Protein AF-A0A9X5CEF4-F1 (afdb_monomer_lite)

Foldseek 3Di:
DDFAEDEDEDADDDVSLVVCLVVLQVCCVVDPRYHYHYHYPPVCVVVNVVSVSD

pLDDT: mean 94.96, std 4.63, range [66.5, 98.06]

Structure (mmCIF, N/CA/C/O backbone):
data_AF-A0A9X5CEF4-F1
#
_entry.id   AF-A0A9X5CEF4-F1
#
loop_
_atom_site.group_PDB
_atom_site.id
_atom_site.type_symbol
_atom_site.label_atom_id
_atom_site.label_alt_id
_atom_site.label_comp_id
_atom_site.label_asym_id
_atom_site.label_entity_id
_atom_site.label_seq_id
_atom_site.pdbx_PDB_ins_code
_atom_site.Cartn_x
_atom_site.Cartn_y
_atom_site.Cartn_z
_atom_site.occupancy
_atom_site.B_iso_or_equiv
_atom_site.auth_seq_id
_atom_site.auth_comp_id
_atom_site.auth_asym_id
_atom_site.auth_atom_id
_atom_site.pdbx_PDB_model_num
ATOM 1 N N . MET A 1 1 ? -25.207 -1.595 2.503 1.00 66.50 1 MET A N 1
ATOM 2 C CA . MET A 1 1 ? -24.446 -0.458 3.067 1.00 66.50 1 MET A CA 1
ATOM 3 C C . MET A 1 1 ? -23.083 -0.448 2.400 1.00 66.50 1 MET A C 1
ATOM 5 O O . MET A 1 1 ? -22.516 -1.519 2.245 1.00 66.50 1 MET A O 1
ATOM 9 N N . THR A 1 2 ? -22.602 0.699 1.927 1.00 87.06 2 THR A N 1
ATOM 10 C CA . THR A 1 2 ? -21.298 0.803 1.252 1.00 87.06 2 THR A CA 1
ATOM 11 C C . THR A 1 2 ? -20.168 0.800 2.277 1.00 87.06 2 THR A C 1
ATOM 13 O O . THR A 1 2 ? -20.229 1.563 3.241 1.00 87.06 2 THR A O 1
ATOM 16 N N . THR A 1 3 ? -19.139 -0.022 2.075 1.00 91.75 3 THR A N 1
ATOM 17 C CA . TH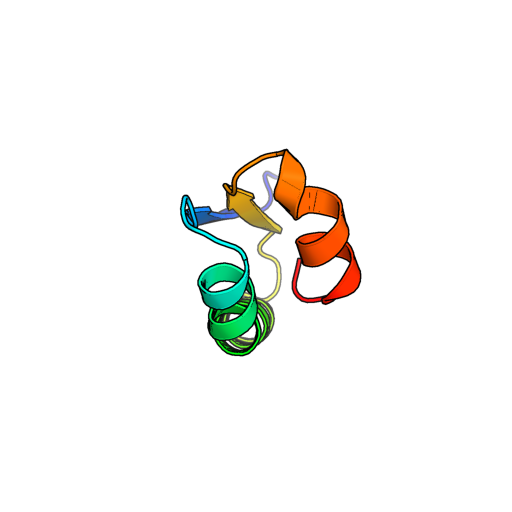R A 1 3 ?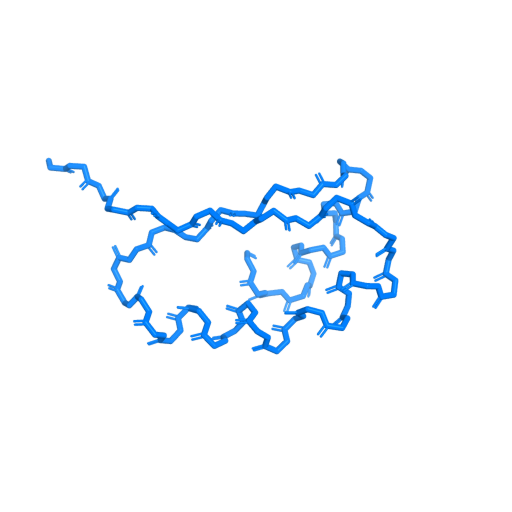 -17.916 0.014 2.890 1.00 91.75 3 THR A CA 1
ATOM 18 C C . THR A 1 3 ? -17.177 1.335 2.637 1.00 91.75 3 THR A C 1
ATOM 20 O O . THR A 1 3 ? -16.986 1.696 1.472 1.00 91.75 3 THR A O 1
ATOM 23 N N . PRO A 1 4 ? -16.777 2.090 3.676 1.00 96.25 4 PRO A N 1
ATOM 24 C CA . PRO A 1 4 ? -16.002 3.312 3.491 1.00 96.25 4 PRO A CA 1
ATOM 25 C C . PRO A 1 4 ? -14.604 2.984 2.943 1.00 96.25 4 PRO A C 1
ATOM 27 O O . PRO A 1 4 ? -14.054 1.918 3.218 1.00 96.25 4 PRO A O 1
ATOM 30 N N . ARG A 1 5 ? -14.027 3.887 2.142 1.00 96.44 5 ARG A N 1
ATOM 31 C CA . ARG A 1 5 ? -12.759 3.650 1.431 1.00 96.44 5 ARG A CA 1
ATOM 32 C C . ARG A 1 5 ? -11.711 4.689 1.812 1.00 96.44 5 ARG A C 1
ATO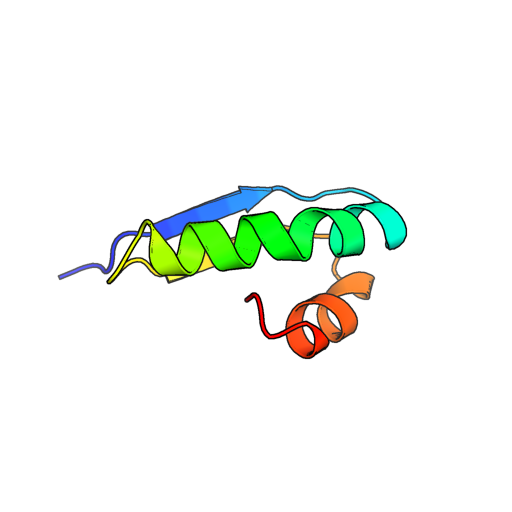M 34 O O . ARG A 1 5 ? -12.036 5.863 1.978 1.00 96.44 5 ARG A O 1
ATOM 41 N N . VAL A 1 6 ? -10.455 4.261 1.885 1.00 97.19 6 VAL A N 1
ATOM 42 C CA . VAL A 1 6 ? -9.271 5.119 2.008 1.00 97.19 6 VAL A CA 1
ATOM 43 C C . VAL A 1 6 ? -8.444 4.951 0.741 1.00 97.19 6 VAL A C 1
ATOM 45 O O . VAL A 1 6 ? -7.916 3.873 0.480 1.00 97.19 6 VAL A O 1
ATOM 48 N N . LEU A 1 7 ? -8.329 6.019 -0.047 1.00 97.12 7 LEU A N 1
ATOM 49 C CA . LEU A 1 7 ? -7.498 6.044 -1.248 1.00 97.12 7 LEU A CA 1
ATOM 50 C C . LEU A 1 7 ? -6.105 6.586 -0.915 1.00 97.12 7 LEU A C 1
ATOM 52 O O . LEU A 1 7 ? -5.973 7.676 -0.363 1.00 97.12 7 LEU A O 1
ATOM 56 N N .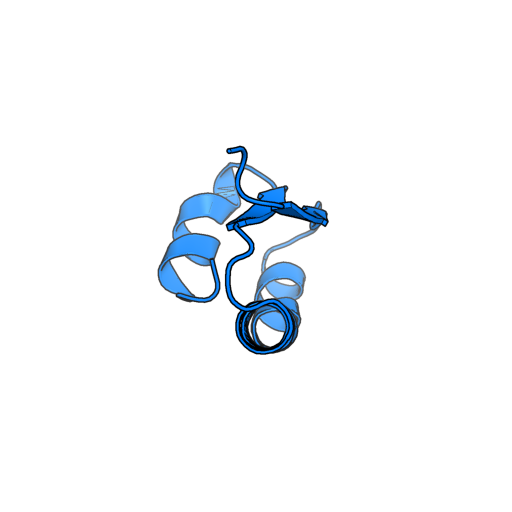 VAL A 1 8 ? -5.070 5.854 -1.315 1.00 97.25 8 VAL A N 1
ATOM 57 C CA . VAL A 1 8 ? -3.668 6.267 -1.240 1.00 97.25 8 VAL A CA 1
ATOM 58 C C . VAL A 1 8 ? -3.148 6.462 -2.657 1.00 97.25 8 VAL A C 1
ATOM 60 O O . VAL A 1 8 ? -3.105 5.514 -3.436 1.00 97.25 8 VAL A O 1
ATOM 63 N N . LEU A 1 9 ? -2.732 7.681 -2.999 1.00 97.19 9 LEU A N 1
ATOM 64 C CA . LEU A 1 9 ? -2.090 7.971 -4.281 1.00 97.19 9 LEU A CA 1
ATOM 65 C C . LEU A 1 9 ? -0.567 7.868 -4.143 1.00 97.19 9 LEU A C 1
ATOM 67 O O . LEU A 1 9 ? 0.051 8.626 -3.392 1.00 97.19 9 LEU A O 1
ATOM 71 N N . ARG A 1 10 ? 0.040 6.949 -4.896 1.00 94.88 10 ARG A N 1
ATOM 72 C CA . ARG A 1 10 ? 1.489 6.735 -4.954 1.00 94.88 10 ARG A CA 1
ATOM 73 C C . ARG A 1 10 ? 1.974 6.559 -6.394 1.00 94.88 10 ARG A C 1
ATOM 75 O O . ARG A 1 10 ? 2.315 5.466 -6.824 1.00 94.88 10 ARG A O 1
ATOM 82 N N . ALA A 1 11 ? 2.018 7.661 -7.135 1.00 91.56 11 ALA A N 1
ATOM 83 C CA . ALA A 1 11 ? 2.386 7.705 -8.554 1.00 91.56 11 ALA A CA 1
ATOM 84 C C . ALA A 1 11 ? 3.895 7.949 -8.789 1.00 91.56 11 ALA A C 1
ATOM 86 O O . ALA A 1 11 ? 4.276 8.850 -9.531 1.00 91.56 11 ALA A O 1
ATOM 87 N N . LEU A 1 12 ? 4.757 7.191 -8.106 1.00 94.25 12 LEU A N 1
ATOM 88 C CA . LEU A 1 12 ? 6.218 7.364 -8.114 1.00 94.25 12 LEU A CA 1
ATOM 89 C C . LEU A 1 12 ? 6.936 6.024 -8.361 1.00 94.25 12 LEU A C 1
ATOM 91 O O . LEU A 1 12 ? 6.312 5.045 -8.761 1.00 94.25 12 LEU A O 1
ATOM 95 N N . GLY A 1 13 ? 8.261 5.991 -8.185 1.00 96.56 13 GLY A N 1
ATOM 96 C CA . GLY A 1 13 ? 9.092 4.818 -8.468 1.00 96.56 13 GLY A CA 1
ATOM 97 C C . GLY A 1 13 ? 9.086 3.734 -7.382 1.00 96.56 13 GLY A C 1
ATOM 98 O O . GLY A 1 13 ? 8.564 3.905 -6.283 1.00 96.56 13 GLY A O 1
ATOM 99 N N . LEU A 1 14 ? 9.753 2.615 -7.677 1.00 96.62 14 LEU A N 1
ATOM 100 C CA . LEU A 1 14 ? 9.843 1.442 -6.798 1.00 96.62 14 LEU A CA 1
ATOM 101 C C . LEU A 1 14 ? 10.339 1.765 -5.380 1.00 96.62 14 LEU A C 1
ATOM 103 O O . LEU A 1 14 ? 9.701 1.376 -4.406 1.00 96.62 14 LEU A O 1
ATOM 107 N N . GLY A 1 15 ? 11.470 2.467 -5.249 1.00 97.50 15 GLY A N 1
ATOM 108 C CA . GLY A 1 15 ? 12.047 2.764 -3.928 1.00 97.50 15 GLY A CA 1
ATOM 109 C C . GLY A 1 15 ? 11.096 3.569 -3.043 1.00 97.50 15 GLY A C 1
ATOM 110 O O . GLY A 1 15 ? 11.058 3.410 -1.827 1.00 97.50 15 GLY A O 1
ATOM 111 N N . ASP A 1 16 ? 10.266 4.374 -3.682 1.00 96.94 16 ASP A N 1
ATOM 112 C CA . ASP A 1 16 ? 9.309 5.242 -3.041 1.00 96.94 16 ASP A CA 1
ATOM 113 C C . ASP A 1 16 ? 8.019 4.495 -2.630 1.00 96.94 16 ASP A C 1
ATOM 115 O O . ASP A 1 16 ? 7.522 4.684 -1.517 1.00 96.94 16 ASP A O 1
ATOM 119 N N . LEU A 1 17 ? 7.555 3.540 -3.448 1.00 96.31 17 LEU A N 1
ATOM 120 C CA . LEU A 1 17 ? 6.543 2.559 -3.037 1.00 96.31 17 LEU A CA 1
ATOM 121 C C . LEU A 1 17 ? 7.008 1.759 -1.809 1.00 96.31 17 LEU A C 1
ATOM 123 O O . LEU A 1 17 ? 6.262 1.629 -0.837 1.00 96.31 17 LEU A O 1
ATOM 127 N N . LEU A 1 18 ? 8.245 1.252 -1.831 1.00 96.38 18 LEU A N 1
ATOM 128 C CA . LEU A 1 18 ? 8.810 0.451 -0.741 1.00 96.38 18 LEU A CA 1
ATOM 129 C C . LEU A 1 18 ? 8.948 1.260 0.555 1.00 96.38 18 LEU A C 1
ATOM 131 O O . LEU A 1 18 ? 8.596 0.768 1.629 1.00 96.38 18 LEU A O 1
ATOM 135 N N . ALA A 1 19 ? 9.379 2.520 0.458 1.00 97.12 19 ALA A N 1
ATOM 136 C CA . ALA A 1 19 ? 9.422 3.438 1.594 1.00 97.12 19 ALA A CA 1
ATOM 137 C C . ALA A 1 19 ? 8.026 3.706 2.195 1.00 97.12 19 ALA A C 1
ATOM 139 O O . ALA A 1 19 ? 7.910 3.969 3.392 1.00 97.12 19 ALA A O 1
ATOM 140 N N . GLY A 1 20 ? 6.958 3.599 1.395 1.00 96.31 20 GLY A N 1
ATOM 141 C CA . GLY A 1 20 ? 5.569 3.781 1.824 1.00 96.31 20 GLY A CA 1
ATOM 142 C C . GLY A 1 20 ? 4.938 2.587 2.556 1.00 96.31 20 GLY A C 1
ATOM 143 O O . GLY A 1 20 ? 3.903 2.752 3.207 1.00 96.31 20 GLY A O 1
ATOM 144 N N . VAL A 1 21 ? 5.539 1.392 2.512 1.00 96.94 21 VAL A N 1
ATOM 145 C CA . VAL A 1 21 ? 4.967 0.163 3.104 1.00 96.94 21 VAL A CA 1
ATOM 146 C C . VAL A 1 21 ? 4.627 0.299 4.601 1.00 96.94 21 VAL A C 1
ATOM 148 O O . VAL A 1 21 ? 3.530 -0.116 4.995 1.00 96.94 21 VAL A O 1
ATOM 151 N N . PRO A 1 22 ? 5.477 0.895 5.466 1.00 98.06 22 PRO A N 1
ATOM 152 C CA . PRO A 1 22 ? 5.126 1.098 6.873 1.00 98.06 22 PRO A CA 1
ATOM 153 C C . PRO A 1 22 ? 3.880 1.974 7.065 1.00 98.06 22 PRO A C 1
ATOM 155 O O . PRO A 1 22 ? 3.065 1.692 7.947 1.00 98.06 22 PRO A O 1
ATOM 158 N N . ALA A 1 23 ? 3.693 2.992 6.218 1.00 97.44 23 ALA A N 1
ATOM 159 C CA . ALA A 1 23 ? 2.530 3.873 6.264 1.00 97.44 23 ALA A CA 1
ATOM 160 C C . ALA A 1 23 ? 1.250 3.142 5.832 1.00 97.44 23 ALA A C 1
ATOM 162 O O . ALA A 1 23 ? 0.240 3.228 6.524 1.00 97.44 23 ALA A O 1
ATOM 163 N N . LEU A 1 24 ? 1.304 2.339 4.763 1.00 96.44 24 LEU A N 1
ATOM 164 C CA . LEU A 1 24 ? 0.180 1.498 4.327 1.00 96.44 24 LEU A CA 1
ATOM 165 C C . LEU A 1 24 ? -0.267 0.524 5.433 1.00 96.44 24 LEU A C 1
ATOM 167 O O . LEU A 1 24 ? -1.458 0.391 5.725 1.00 96.44 24 LEU A O 1
ATOM 171 N N . ARG A 1 25 ? 0.692 -0.087 6.141 1.00 96.50 25 ARG A N 1
ATOM 172 C CA . ARG A 1 25 ? 0.406 -0.940 7.309 1.00 96.50 25 ARG A CA 1
ATOM 173 C C . ARG A 1 25 ? -0.227 -0.158 8.460 1.00 96.50 25 ARG A C 1
ATOM 175 O O . ARG A 1 25 ? -1.095 -0.691 9.151 1.00 96.50 25 ARG A O 1
ATOM 182 N N . ALA A 1 26 ? 0.199 1.083 8.687 1.00 97.75 26 ALA A N 1
ATOM 183 C CA . ALA A 1 26 ? -0.404 1.949 9.694 1.00 97.75 26 ALA A CA 1
ATOM 184 C C . ALA A 1 26 ? -1.849 2.322 9.331 1.00 97.75 26 ALA A C 1
ATOM 186 O O . ALA A 1 26 ? -2.714 2.247 10.199 1.00 97.75 26 ALA A O 1
ATOM 187 N N . LEU A 1 27 ? -2.135 2.622 8.058 1.00 96.44 27 LEU A N 1
ATOM 188 C CA . LEU A 1 27 ? -3.490 2.913 7.578 1.00 96.44 27 LEU A CA 1
ATOM 189 C C . LEU A 1 27 ? -4.441 1.734 7.807 1.00 96.44 27 LEU A C 1
ATOM 191 O O . LEU A 1 27 ? -5.520 1.928 8.357 1.00 96.44 27 LEU A O 1
ATOM 195 N N . ARG A 1 28 ? -4.019 0.500 7.498 1.00 94.12 28 ARG A N 1
ATOM 196 C CA . ARG A 1 28 ? -4.831 -0.701 7.778 1.00 94.12 28 ARG A CA 1
ATOM 197 C C . ARG A 1 28 ? -5.181 -0.865 9.258 1.00 94.12 28 ARG A C 1
ATOM 199 O O . ARG A 1 28 ? -6.267 -1.339 9.571 1.00 94.12 28 ARG A O 1
ATOM 206 N N . ARG A 1 29 ? -4.281 -0.479 10.170 1.00 95.94 29 ARG A N 1
ATOM 207 C CA . ARG A 1 29 ? -4.558 -0.497 11.618 1.00 95.94 29 ARG A CA 1
ATOM 208 C C . ARG A 1 29 ? -5.419 0.683 12.073 1.00 95.94 29 ARG A C 1
ATOM 210 O O . ARG A 1 29 ? -6.208 0.520 12.994 1.00 95.94 29 ARG A O 1
ATOM 217 N N . GLY A 1 30 ? -5.240 1.856 11.467 1.00 97.31 30 GLY A N 1
ATOM 218 C CA . GLY A 1 30 ? -5.927 3.094 11.845 1.00 97.31 30 GLY A CA 1
ATOM 219 C C . GLY A 1 30 ? -7.356 3.209 11.313 1.00 97.31 30 GLY A C 1
ATOM 220 O O . GLY A 1 30 ? -8.162 3.917 11.9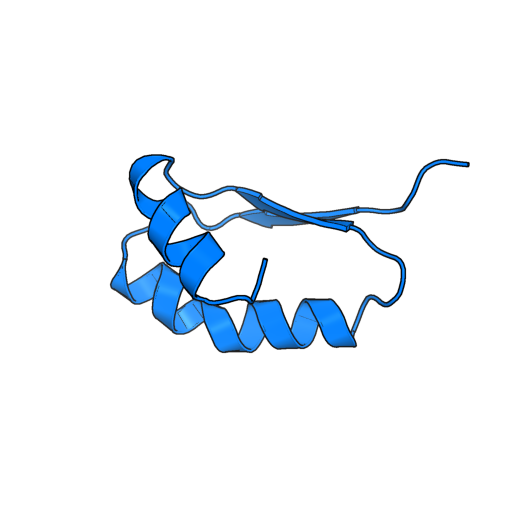06 1.00 97.31 30 GLY A O 1
ATOM 221 N N . PHE A 1 31 ? -7.683 2.492 10.236 1.00 96.12 31 PHE A N 1
ATOM 222 C CA . PHE A 1 31 ? -9.004 2.506 9.606 1.00 96.12 31 PHE A CA 1
ATOM 223 C C . PHE A 1 31 ? -9.633 1.104 9.575 1.00 96.12 31 PHE A C 1
ATOM 225 O O . PHE A 1 31 ? -9.863 0.548 8.496 1.00 96.12 31 PHE A O 1
ATOM 232 N N . PRO A 1 32 ? -9.928 0.498 10.743 1.00 93.81 32 PRO A N 1
ATOM 233 C CA . PRO A 1 32 ? -10.617 -0.785 10.777 1.00 93.81 32 PRO A CA 1
ATOM 234 C C . PRO A 1 32 ? -11.973 -0.670 10.061 1.00 9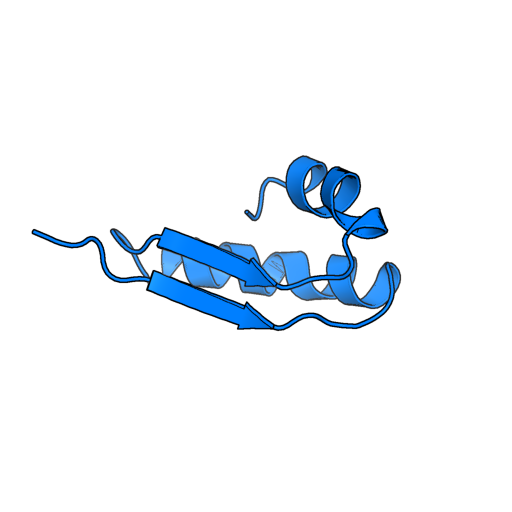3.81 32 PRO A C 1
ATOM 236 O O . PRO A 1 32 ? -12.706 0.305 10.232 1.00 93.81 32 PRO A O 1
ATOM 239 N N . GLY A 1 33 ? -12.291 -1.647 9.211 1.00 92.56 33 GLY A N 1
ATOM 240 C CA . GLY A 1 33 ? -13.536 -1.670 8.434 1.00 92.56 33 GLY A CA 1
ATOM 241 C C . GLY A 1 33 ? -13.555 -0.785 7.182 1.00 92.56 33 GLY A C 1
ATOM 242 O O . GLY A 1 33 ? -14.585 -0.741 6.515 1.00 92.56 33 GLY A O 1
ATOM 243 N N . HIS A 1 34 ? -12.451 -0.107 6.845 1.00 95.75 34 HIS A N 1
ATOM 244 C CA . HIS A 1 34 ? -12.316 0.584 5.563 1.00 95.75 34 HIS A CA 1
ATOM 245 C C . HIS A 1 34 ? -11.609 -0.297 4.531 1.00 95.75 34 HIS A C 1
ATOM 247 O O . HIS A 1 34 ? -10.679 -1.037 4.855 1.00 95.75 34 HIS A O 1
ATOM 253 N N . GLU A 1 35 ? -12.012 -0.172 3.271 1.00 94.25 35 GLU A N 1
ATOM 254 C CA . GLU A 1 35 ? -11.243 -0.693 2.143 1.00 94.25 35 GLU A CA 1
ATOM 255 C C . GLU A 1 35 ? -10.072 0.256 1.855 1.00 94.25 35 GLU A C 1
ATOM 257 O O . GLU A 1 35 ? -10.279 1.449 1.616 1.00 94.25 35 GLU A O 1
ATOM 262 N N . ILE A 1 36 ? -8.842 -0.257 1.876 1.00 94.62 36 ILE A N 1
ATOM 263 C CA . ILE A 1 36 ? -7.654 0.511 1.489 1.00 94.62 36 ILE A CA 1
ATOM 264 C C . ILE A 1 36 ? -7.405 0.293 -0.002 1.00 94.62 36 ILE A C 1
ATOM 266 O O . ILE A 1 36 ? -7.244 -0.841 -0.439 1.00 94.62 36 ILE A O 1
ATOM 270 N N . VAL A 1 37 ? -7.345 1.375 -0.774 1.00 95.56 37 VAL A N 1
ATOM 271 C CA . VAL A 1 37 ? -7.107 1.348 -2.221 1.00 95.56 37 VAL A CA 1
ATOM 272 C C . VAL A 1 37 ? -5.811 2.086 -2.518 1.00 95.56 37 VAL A C 1
ATOM 274 O O . VAL A 1 37 ? -5.681 3.263 -2.185 1.00 95.56 37 VAL A O 1
ATOM 277 N N . LEU A 1 38 ? -4.857 1.421 -3.166 1.00 97.12 38 LEU A N 1
ATOM 278 C CA . LEU A 1 38 ? -3.617 2.042 -3.630 1.00 97.12 38 LEU A CA 1
ATOM 279 C C . LEU A 1 38 ? -3.706 2.348 -5.125 1.00 97.12 38 LEU A C 1
ATOM 281 O O . LEU A 1 38 ? -3.790 1.443 -5.949 1.00 97.12 38 LEU A O 1
ATOM 285 N N . ALA A 1 39 ? -3.638 3.629 -5.473 1.00 97.19 39 ALA A N 1
ATOM 286 C CA . ALA A 1 39 ? -3.439 4.088 -6.840 1.00 97.19 39 ALA A CA 1
ATOM 287 C C . ALA A 1 39 ? -1.935 4.279 -7.089 1.00 97.19 39 ALA A C 1
ATOM 289 O O . ALA A 1 39 ? -1.348 5.261 -6.633 1.00 97.19 39 ALA A O 1
ATOM 290 N N . ALA A 1 40 ? -1.317 3.337 -7.799 1.00 96.69 40 ALA A N 1
ATOM 291 C CA . ALA A 1 40 ? 0.105 3.330 -8.145 1.00 96.69 40 ALA A CA 1
ATOM 292 C C . ALA A 1 40 ? 0.307 2.958 -9.631 1.00 96.69 40 ALA A C 1
ATOM 294 O O . ALA A 1 40 ? -0.645 2.493 -10.264 1.00 96.69 40 ALA A O 1
ATOM 295 N N . PRO A 1 41 ? 1.506 3.164 -10.217 1.00 97.38 41 PRO A N 1
ATOM 296 C CA . PRO A 1 41 ? 1.809 2.704 -11.569 1.00 97.38 41 PRO A CA 1
ATOM 297 C C . PRO A 1 41 ? 1.547 1.203 -11.713 1.00 97.38 41 PRO A C 1
ATOM 299 O O . PRO A 1 41 ? 1.946 0.424 -10.847 1.00 97.38 41 PRO A O 1
ATOM 302 N N . ALA A 1 42 ? 0.893 0.805 -12.806 1.00 96.44 42 ALA A N 1
ATOM 303 C CA . ALA A 1 42 ? 0.424 -0.568 -13.007 1.00 96.44 42 ALA A CA 1
ATOM 304 C C . ALA A 1 42 ? 1.556 -1.607 -12.914 1.00 96.44 42 ALA A C 1
ATOM 306 O O . ALA A 1 42 ? 1.381 -2.656 -12.299 1.00 96.44 42 ALA A O 1
ATOM 307 N N . ASP A 1 43 ? 2.742 -1.273 -13.428 1.00 97.25 43 ASP A N 1
ATOM 308 C CA . ASP A 1 43 ? 3.920 -2.151 -13.422 1.00 97.25 43 ASP A CA 1
ATOM 309 C C . ASP A 1 43 ? 4.430 -2.477 -12.006 1.00 97.25 43 ASP A C 1
ATOM 311 O O . ASP A 1 43 ? 5.182 -3.430 -11.813 1.00 97.25 43 ASP A O 1
ATOM 315 N N . LEU A 1 44 ? 4.019 -1.701 -10.995 1.00 97.38 44 LEU A N 1
ATOM 316 C CA . LEU A 1 44 ? 4.372 -1.931 -9.594 1.00 97.38 44 LEU A CA 1
ATOM 317 C C . LEU A 1 44 ? 3.343 -2.780 -8.835 1.00 97.38 44 LEU A C 1
ATOM 319 O O . LEU A 1 44 ? 3.594 -3.109 -7.673 1.00 97.38 44 LEU A O 1
ATOM 323 N N . ALA A 1 45 ? 2.220 -3.162 -9.456 1.00 96.19 45 ALA A N 1
ATOM 324 C CA . ALA A 1 45 ? 1.186 -3.973 -8.810 1.00 96.19 45 ALA A CA 1
ATOM 325 C C . ALA A 1 45 ? 1.734 -5.278 -8.191 1.00 96.19 45 ALA A C 1
ATOM 327 O O . ALA A 1 45 ? 1.467 -5.504 -7.009 1.00 96.19 45 ALA A O 1
ATOM 328 N N . PRO A 1 46 ? 2.605 -6.064 -8.865 1.00 96.81 46 PRO A N 1
ATOM 329 C CA . PRO A 1 46 ? 3.158 -7.283 -8.267 1.00 96.81 46 PRO A CA 1
ATOM 330 C C . PRO A 1 46 ? 3.971 -7.021 -6.990 1.00 96.81 46 PRO A C 1
ATOM 332 O O . PRO A 1 46 ? 3.956 -7.819 -6.054 1.00 96.81 46 PRO A O 1
ATOM 335 N N . VAL A 1 47 ? 4.681 -5.888 -6.924 1.00 96.00 47 VAL A N 1
ATOM 336 C CA . VAL A 1 47 ? 5.470 -5.505 -5.743 1.00 96.00 47 VAL A CA 1
ATOM 337 C C . VAL A 1 47 ? 4.563 -5.016 -4.615 1.00 96.00 47 VAL A C 1
ATOM 339 O O . VAL A 1 47 ? 4.796 -5.340 -3.448 1.00 96.00 47 VAL A O 1
ATOM 342 N N . ALA A 1 48 ? 3.528 -4.244 -4.949 1.00 95.44 48 ALA A N 1
ATOM 343 C CA . ALA A 1 48 ? 2.542 -3.778 -3.983 1.00 95.44 48 ALA A CA 1
ATOM 344 C C . ALA A 1 48 ? 1.828 -4.961 -3.309 1.00 95.44 48 ALA A C 1
ATOM 346 O O . ALA A 1 48 ? 1.781 -5.012 -2.079 1.00 95.44 48 ALA A O 1
ATOM 347 N N . GLU A 1 49 ? 1.383 -5.945 -4.091 1.00 95.25 49 GLU A N 1
ATOM 348 C CA . GLU A 1 49 ? 0.758 -7.179 -3.597 1.00 95.25 49 GLU A CA 1
ATOM 349 C C . GLU A 1 49 ? 1.731 -8.001 -2.737 1.00 95.25 49 GLU A C 1
ATOM 351 O O . GLU A 1 49 ? 1.405 -8.389 -1.613 1.00 95.25 49 GLU A O 1
ATOM 356 N N . ALA A 1 50 ? 2.974 -8.189 -3.197 1.00 96.62 50 ALA A N 1
ATOM 357 C CA . ALA A 1 50 ? 3.997 -8.925 -2.450 1.00 96.62 50 ALA A CA 1
ATOM 358 C C . ALA A 1 50 ? 4.339 -8.287 -1.087 1.00 96.62 50 ALA A C 1
ATOM 360 O O . ALA A 1 50 ? 4.792 -8.976 -0.172 1.00 96.62 50 ALA A O 1
ATOM 361 N N . SER A 1 51 ? 4.109 -6.979 -0.916 1.00 94.31 51 SER A N 1
ATOM 362 C CA . SER A 1 51 ? 4.339 -6.287 0.359 1.00 94.31 51 SER A CA 1
ATOM 363 C C . SER A 1 51 ? 3.347 -6.684 1.465 1.00 94.31 51 SER A C 1
ATOM 365 O O . SER A 1 51 ? 3.616 -6.443 2.654 1.00 94.31 51 SER A O 1
ATOM 367 N N . GLY A 1 52 ? 2.185 -7.233 1.083 1.00 91.56 52 GLY A N 1
ATOM 368 C CA . GLY A 1 52 ? 1.053 -7.532 1.961 1.00 91.56 52 GLY A CA 1
ATOM 369 C C . GLY A 1 52 ? 0.452 -6.303 2.650 1.00 91.56 52 GLY A C 1
ATOM 370 O O . GLY A 1 52 ? -0.278 -6.444 3.633 1.00 91.56 52 GLY A O 1
ATOM 371 N N . ALA A 1 53 ? 0.809 -5.090 2.217 1.00 88.50 53 ALA A N 1
ATOM 372 C CA . ALA A 1 53 ? 0.322 -3.846 2.803 1.00 88.50 53 ALA A CA 1
ATOM 373 C C . ALA A 1 53 ? -1.000 -3.373 2.188 1.00 88.50 53 ALA A C 1
ATOM 375 O O . ALA A 1 53 ? -1.713 -2.606 2.837 1.00 88.50 53 ALA A O 1
ATOM 376 N N . VAL A 1 54 ? -1.325 -3.873 0.998 1.00 86.81 54 VAL A N 1
ATOM 377 C CA . VAL A 1 54 ? -2.578 -3.705 0.258 1.00 86.81 54 VAL A CA 1
ATOM 378 C C . VAL A 1 54 ? -2.990 -5.031 -0.355 1.00 86.81 54 VAL A C 1
ATOM 380 O O . VAL A 1 54 ? -2.094 -5.895 -0.489 1.00 86.81 54 VAL A O 1
#

Radius of gyration: 11.17 Å; chains: 1; bounding box: 36×17×25 Å

Secondary structure (DSSP, 8-state):
-PPPEEEEE--S-HHHHHHHHHHHHHHHHHSTTPEEEEE--GGGHHHHHHTT--

Sequence (54 aa):
MTTPRVLVLRALGLGDLLAGVPALRALRRGFPGHEIVLAAPADLAPVAEASGAV

Organism: NCBI:txid304899